Protein AF-A0AAN4Z2U2-F1 (afdb_monomer)

Solvent-accessible surface area (backbone atoms only — not comparable to full-atom values): 8792 Å² total; per-residue (Å²): 136,78,53,76,48,77,37,79,93,75,32,36,27,40,40,48,72,74,83,86,78,72,82,74,60,98,81,40,54,78,42,69,67,68,44,67,74,60,75,91,70,74,44,55,83,75,58,75,84,57,77,92,46,70,78,40,48,77,40,56,92,52,53,42,60,66,78,43,65,31,29,30,67,82,64,59,61,98,83,58,96,60,71,61,56,43,32,35,38,35,30,32,72,89,72,48,76,47,81,42,79,43,41,59,39,20,33,37,36,82,38,58,63,61,43,37,27,46,38,54,52,69,96,61,99,48,82,58,83,48,41,46,61,18,43,36,18,33,30,27,90,84,55,69,88,129

Sequence (146 aa):
CESVFYSEITRKCFIFGAVNAAKCGGNFTRLVKSNSRCSQYDLTTTYEPDPCLASAKMIPDSLTLNGASSICPNAPAFRDSVARLYVVSVIFTNGSHGILDNNRAAQIIWDESLGYVYLRQKDLDVYIKESIYAANCVYYPDGGNF

Organism: NCBI:txid1317129

Mean predicted aligned error: 13.01 Å

Structure (mmCIF, N/CA/C/O backbone):
data_AF-A0AAN4Z2U2-F1
#
_entry.id   AF-A0AAN4Z2U2-F1
#
loop_
_atom_site.group_PDB
_atom_site.id
_atom_site.type_symbol
_atom_site.label_atom_id
_atom_site.label_alt_id
_atom_site.label_comp_id
_atom_site.label_asym_id
_atom_site.label_entity_id
_atom_site.label_seq_id
_atom_site.pdbx_PDB_ins_code
_atom_site.Cartn_x
_atom_site.Cartn_y
_atom_site.Cartn_z
_atom_site.occupancy
_atom_site.B_iso_or_equiv
_atom_site.auth_seq_id
_atom_site.auth_comp_id
_atom_site.auth_asym_id
_atom_site.auth_atom_id
_atom_site.pdbx_PDB_model_num
ATOM 1 N N . CYS A 1 1 ? -19.561 10.137 5.403 1.00 37.94 1 CYS A N 1
ATOM 2 C CA . CYS A 1 1 ? -20.221 8.822 5.501 1.00 37.94 1 CYS A CA 1
ATOM 3 C C . CYS A 1 1 ? -19.731 8.147 6.768 1.00 37.94 1 CYS A C 1
ATOM 5 O O . CYS A 1 1 ? -18.532 7.940 6.891 1.00 37.94 1 CYS A O 1
ATOM 7 N N . GLU A 1 2 ? -20.615 7.895 7.728 1.00 44.72 2 GLU A N 1
ATOM 8 C CA . GLU A 1 2 ? -20.279 7.169 8.957 1.00 44.72 2 GLU A CA 1
ATOM 9 C C . GLU A 1 2 ? -20.680 5.709 8.757 1.00 44.72 2 GLU A C 1
ATOM 11 O O . GLU A 1 2 ? -21.796 5.439 8.316 1.00 44.72 2 GLU A O 1
ATOM 16 N N . SER A 1 3 ? -19.775 4.773 9.041 1.00 53.78 3 SER A N 1
ATOM 17 C CA . SER A 1 3 ? -20.102 3.347 9.019 1.00 53.78 3 SER A CA 1
ATOM 18 C C . SER A 1 3 ? -20.251 2.878 10.461 1.00 53.78 3 SER A C 1
ATOM 20 O O . SER A 1 3 ? -19.328 3.029 11.266 1.00 53.78 3 SER A O 1
ATOM 22 N N . VAL A 1 4 ? -21.434 2.370 10.808 1.00 60.78 4 VAL A N 1
ATOM 23 C CA . VAL A 1 4 ? -21.722 1.805 12.130 1.00 60.78 4 VAL A CA 1
ATOM 24 C C . VAL A 1 4 ? -22.038 0.329 11.953 1.00 60.78 4 VAL A C 1
ATOM 26 O O . VAL A 1 4 ? -22.926 -0.031 11.186 1.00 60.78 4 VAL A O 1
ATOM 29 N N . PHE A 1 5 ? -21.306 -0.525 12.664 1.00 69.81 5 PHE A N 1
ATOM 30 C CA . PHE A 1 5 ? -21.518 -1.970 12.660 1.00 69.81 5 PHE A CA 1
ATOM 31 C C . PHE A 1 5 ? -21.972 -2.447 14.043 1.00 69.81 5 PHE A C 1
ATOM 33 O O . PHE A 1 5 ? -21.373 -2.079 15.057 1.00 69.81 5 PHE A O 1
ATOM 40 N N . TYR A 1 6 ? -23.006 -3.290 14.088 1.00 66.56 6 TYR A N 1
ATOM 41 C CA . TYR A 1 6 ? -23.575 -3.837 15.322 1.00 66.56 6 TYR A CA 1
ATOM 42 C C . TYR A 1 6 ? -23.368 -5.352 15.380 1.00 66.56 6 TYR A C 1
ATOM 44 O O . TYR A 1 6 ? -23.680 -6.070 14.434 1.00 66.56 6 TYR A O 1
ATOM 52 N N . SER A 1 7 ? -22.868 -5.845 16.513 1.00 66.88 7 SER A N 1
ATOM 53 C CA . SER A 1 7 ? -22.776 -7.273 16.812 1.00 66.88 7 SER A CA 1
ATOM 54 C C . SER A 1 7 ? -23.704 -7.608 17.975 1.00 66.88 7 SER A C 1
ATOM 56 O O . SER A 1 7 ? -23.390 -7.311 19.128 1.00 66.88 7 SER A O 1
ATOM 58 N N . GLU A 1 8 ? -24.826 -8.260 17.669 1.00 72.75 8 GLU A N 1
ATOM 59 C CA . GLU A 1 8 ? -25.804 -8.741 18.659 1.00 72.75 8 GLU A CA 1
ATOM 60 C C . GLU A 1 8 ? -25.192 -9.772 19.616 1.00 72.75 8 GLU A C 1
ATOM 62 O O . GLU A 1 8 ? -25.372 -9.694 20.829 1.00 72.75 8 GLU A O 1
ATOM 67 N N . ILE A 1 9 ? -24.380 -10.688 19.079 1.00 72.00 9 ILE A N 1
ATOM 68 C CA . ILE A 1 9 ? -23.740 -11.784 19.828 1.00 72.00 9 ILE A CA 1
ATOM 69 C C . ILE A 1 9 ? -22.852 -11.248 20.954 1.00 72.00 9 ILE A C 1
ATOM 71 O O . ILE A 1 9 ? -22.832 -11.787 22.056 1.00 72.00 9 ILE A O 1
ATOM 75 N N . THR A 1 10 ? -22.104 -10.179 20.678 1.00 72.25 10 THR A N 1
ATOM 76 C CA . THR A 1 10 ? -21.146 -9.607 21.635 1.00 72.25 10 THR A CA 1
ATOM 77 C C . THR A 1 10 ? -21.657 -8.345 22.320 1.00 72.25 10 THR A C 1
ATOM 79 O O . THR A 1 10 ? -20.939 -7.779 23.143 1.00 72.25 10 THR A O 1
ATOM 82 N N . ARG A 1 11 ? -22.869 -7.886 21.977 1.00 77.81 11 ARG A N 1
ATOM 83 C CA . ARG A 1 11 ? -23.420 -6.580 22.368 1.00 77.81 11 ARG A CA 1
ATOM 84 C C . ARG A 1 11 ? -22.440 -5.424 22.134 1.00 77.81 11 ARG A C 1
ATOM 86 O O . ARG A 1 11 ? -22.336 -4.516 22.955 1.00 77.81 11 ARG A O 1
ATOM 93 N N . LYS A 1 12 ? -21.718 -5.429 21.007 1.00 75.19 12 LYS A N 1
ATOM 94 C CA . LYS A 1 12 ? -20.754 -4.372 20.637 1.00 75.19 12 LYS A CA 1
ATOM 95 C C . LYS A 1 12 ? -21.246 -3.542 19.456 1.00 75.19 12 LYS A C 1
ATOM 97 O O . LYS A 1 12 ? -21.794 -4.082 18.499 1.00 75.19 12 LYS A O 1
ATOM 102 N N . CYS A 1 13 ? -21.002 -2.237 19.519 1.00 73.25 13 CYS A N 1
ATOM 103 C CA . CYS A 1 13 ? -21.256 -1.284 18.441 1.00 73.25 13 CYS A CA 1
ATOM 104 C C . CYS A 1 13 ? -19.935 -0.625 18.034 1.00 73.25 13 CYS A C 1
ATOM 106 O O . CYS A 1 13 ? -19.262 -0.022 18.872 1.00 73.25 13 CYS A O 1
ATOM 108 N N . PHE A 1 14 ? -19.564 -0.758 16.763 1.00 73.31 14 PHE A N 1
ATOM 109 C CA . PHE A 1 14 ? -18.319 -0.248 16.200 1.00 73.31 14 PHE A CA 1
ATOM 110 C C . PHE A 1 14 ? -18.612 0.992 15.369 1.00 73.31 14 PHE A C 1
ATOM 112 O O . PHE A 1 14 ? -19.349 0.920 14.387 1.00 73.31 14 PHE A O 1
ATOM 119 N N . ILE A 1 15 ? -18.027 2.120 15.767 1.00 70.12 15 ILE A N 1
ATOM 120 C CA . ILE A 1 15 ? -18.151 3.385 15.042 1.00 70.12 15 ILE A CA 1
ATOM 121 C C . ILE A 1 15 ? -16.851 3.635 14.284 1.00 70.12 15 ILE A C 1
ATOM 123 O O . ILE A 1 15 ? -15.782 3.703 14.897 1.00 70.12 15 ILE A O 1
ATOM 127 N N . PHE A 1 16 ? -16.960 3.793 12.966 1.00 60.28 16 PHE A N 1
ATOM 128 C CA . PHE A 1 16 ? -15.871 4.225 12.098 1.00 60.28 16 PHE A CA 1
ATOM 129 C C . PHE A 1 16 ? -16.060 5.709 11.757 1.00 60.28 16 PHE A C 1
ATOM 131 O O . PHE A 1 16 ? -16.986 6.062 11.025 1.00 60.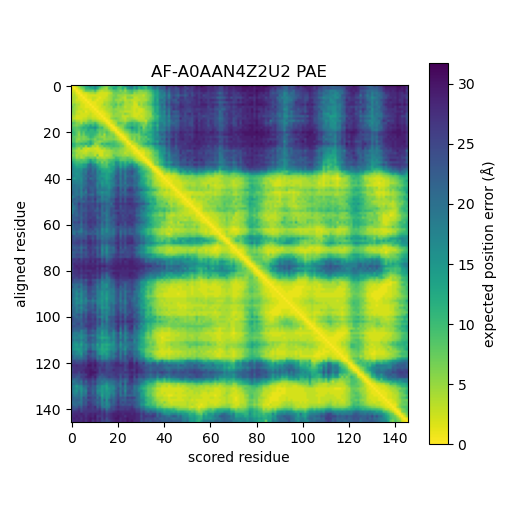28 16 PHE A O 1
ATOM 138 N N . GLY A 1 17 ? -15.195 6.575 12.297 1.00 55.09 17 GLY A N 1
ATOM 139 C CA . GLY A 1 17 ? -15.238 8.025 12.074 1.00 55.09 17 GLY A CA 1
ATOM 140 C C . GLY A 1 17 ? -15.369 8.851 13.358 1.00 55.09 17 GLY A C 1
ATOM 141 O O . GLY A 1 17 ? -15.122 8.364 14.462 1.00 55.09 17 GLY A O 1
ATOM 142 N N . ALA A 1 18 ? -15.724 10.130 13.207 1.00 54.31 18 ALA A N 1
ATOM 143 C CA . ALA A 1 18 ? -15.826 11.064 14.323 1.00 54.31 18 ALA A CA 1
ATOM 144 C C . ALA A 1 18 ? -16.949 10.667 15.298 1.00 54.31 18 ALA A C 1
ATOM 146 O O . ALA A 1 18 ? -18.061 10.320 14.918 1.00 54.31 18 ALA A O 1
ATOM 147 N N . VAL A 1 19 ? -16.656 10.777 16.592 1.00 54.5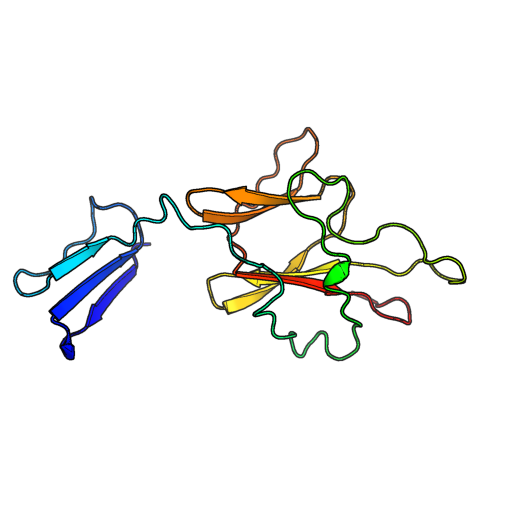6 19 VAL A N 1
ATOM 148 C CA . VAL A 1 19 ? -17.495 10.341 17.725 1.00 54.56 19 VAL A CA 1
ATOM 149 C C . VAL A 1 19 ? -18.843 11.081 17.808 1.00 54.56 19 VAL A C 1
ATOM 151 O O . VAL A 1 19 ? -19.733 10.635 18.534 1.00 54.56 19 VAL A O 1
ATOM 154 N N . ASN A 1 20 ? -19.000 12.192 17.086 1.00 56.97 20 ASN A N 1
ATOM 155 C CA . ASN A 1 20 ? -19.958 13.242 17.423 1.00 56.97 20 ASN A CA 1
ATOM 156 C C . ASN A 1 20 ? -21.319 13.127 16.708 1.00 56.97 20 ASN A C 1
ATOM 158 O O . ASN A 1 20 ? -22.259 13.779 17.156 1.00 56.97 20 ASN A O 1
ATOM 162 N N . ALA A 1 21 ? -21.458 12.319 15.648 1.00 54.69 21 ALA A N 1
ATOM 163 C CA . ALA A 1 21 ? -22.723 12.178 14.906 1.00 54.69 21 ALA A CA 1
ATOM 164 C C . ALA A 1 21 ? -23.303 10.744 14.899 1.00 54.69 21 ALA A C 1
ATOM 166 O O . ALA A 1 21 ? -24.526 10.589 14.961 1.00 54.69 21 ALA A O 1
ATOM 167 N N . ALA A 1 22 ? -22.471 9.702 14.977 1.00 55.09 22 ALA A N 1
ATOM 168 C CA . ALA A 1 22 ? -22.940 8.318 15.073 1.00 55.09 22 ALA A CA 1
ATOM 169 C C . ALA A 1 22 ? -23.484 7.947 16.472 1.00 55.09 22 ALA A C 1
ATOM 171 O O . ALA A 1 22 ? -22.810 8.114 17.495 1.00 55.09 22 ALA A O 1
ATOM 172 N N . LYS A 1 23 ? -24.692 7.365 16.525 1.00 60.56 23 LYS A N 1
ATOM 173 C CA . LYS A 1 23 ? -25.342 6.896 17.764 1.00 60.56 23 LYS A CA 1
ATOM 174 C C . LYS A 1 23 ? -25.335 5.364 17.862 1.00 60.56 23 LYS A C 1
ATOM 176 O O . LYS A 1 23 ? -25.818 4.670 16.972 1.00 60.56 23 LYS A O 1
ATOM 181 N N . CYS A 1 24 ? -24.851 4.835 18.986 1.00 66.62 24 CYS A N 1
ATOM 182 C CA . CYS A 1 24 ? -25.099 3.450 19.402 1.00 66.62 24 CYS A CA 1
ATOM 183 C C . CYS A 1 24 ? -26.285 3.439 20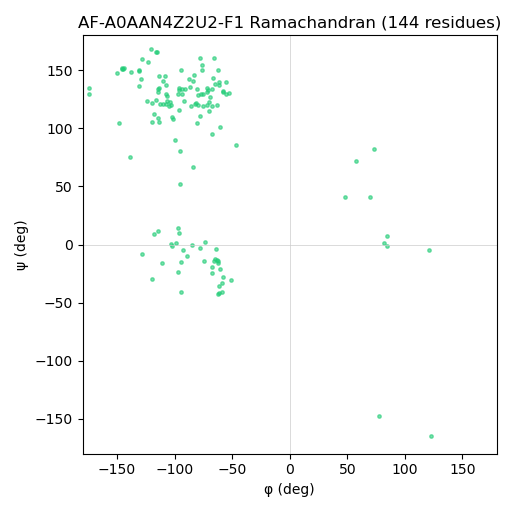.382 1.00 66.62 24 CYS A C 1
ATOM 185 O O . CYS A 1 24 ? -26.322 4.260 21.297 1.00 66.62 24 CYS A O 1
ATOM 187 N N . GLY A 1 25 ? -27.257 2.541 20.192 1.00 66.44 25 GLY A N 1
ATOM 188 C CA . GLY A 1 25 ? -28.384 2.378 21.120 1.00 66.44 25 GLY A CA 1
ATOM 189 C C . GLY A 1 25 ? -27.952 1.852 22.499 1.00 66.44 25 GLY A C 1
ATOM 190 O O . GLY A 1 25 ? -26.886 1.253 22.632 1.00 66.44 25 GLY A O 1
ATOM 191 N N . GLY A 1 26 ? -28.795 2.044 23.520 1.00 67.94 26 GLY A N 1
ATOM 192 C CA . GLY A 1 26 ? -28.462 1.845 24.944 1.00 67.94 26 GLY A CA 1
ATOM 193 C C . GLY A 1 26 ? -28.102 0.423 25.408 1.00 67.94 26 GLY A C 1
ATOM 194 O O . GLY A 1 26 ? -27.707 0.261 26.557 1.00 67.94 26 GLY A O 1
ATOM 195 N N . ASN A 1 27 ? -28.183 -0.592 24.542 1.00 76.75 27 ASN A N 1
ATOM 196 C CA . ASN A 1 27 ? -27.873 -1.987 24.889 1.00 76.75 27 ASN A CA 1
ATOM 197 C C . ASN A 1 27 ? -26.506 -2.473 24.376 1.00 76.75 27 ASN A C 1
ATOM 199 O O . ASN A 1 27 ? -26.156 -3.632 24.600 1.00 76.75 27 ASN A O 1
ATOM 203 N N . PHE A 1 28 ? -25.740 -1.616 23.692 1.00 72.38 28 PHE A N 1
ATOM 204 C CA . PHE A 1 28 ? -24.451 -1.978 23.103 1.00 72.38 28 PHE A CA 1
ATOM 205 C C . PHE A 1 28 ? -23.292 -1.242 23.772 1.00 72.38 28 PHE A C 1
ATOM 207 O O . PHE A 1 28 ? -23.319 -0.023 23.942 1.00 72.38 28 PHE A O 1
ATOM 214 N N . THR A 1 29 ? -22.218 -1.970 24.075 1.00 74.12 29 THR A N 1
ATOM 215 C CA . THR A 1 29 ? -20.930 -1.377 24.427 1.00 74.12 29 THR A CA 1
ATOM 216 C C . THR A 1 29 ? -20.351 -0.682 23.201 1.00 74.12 29 THR A C 1
ATOM 218 O O . THR A 1 29 ? -20.094 -1.305 22.165 1.00 74.12 29 THR A O 1
ATOM 221 N N . ARG A 1 30 ? -20.145 0.630 23.322 1.00 68.62 30 ARG A N 1
ATOM 222 C CA . ARG A 1 30 ? -19.557 1.461 22.275 1.00 68.62 30 ARG A CA 1
ATOM 223 C C . ARG A 1 30 ? -18.053 1.222 22.199 1.00 68.62 30 ARG A C 1
ATOM 225 O O . ARG A 1 30 ? -17.333 1.523 23.146 1.00 68.62 30 ARG A O 1
ATOM 232 N N . LEU A 1 31 ? -17.585 0.761 21.046 1.00 59.56 31 LEU A N 1
ATOM 233 C CA . LEU A 1 31 ? -16.171 0.688 20.712 1.00 59.56 31 LEU A CA 1
ATOM 234 C C . LEU A 1 31 ? -15.899 1.653 19.564 1.00 59.56 31 LEU A C 1
ATOM 236 O O . LEU A 1 31 ? -16.326 1.455 18.426 1.00 59.56 31 LEU A O 1
ATOM 240 N N . VAL A 1 32 ? -15.197 2.734 19.883 1.00 60.09 32 VAL A N 1
ATOM 241 C CA . VAL A 1 32 ? -14.642 3.621 18.866 1.00 60.09 32 VAL A CA 1
ATOM 242 C C . VAL A 1 32 ? -13.372 2.947 18.377 1.00 60.09 32 VAL A C 1
ATOM 244 O O . VAL A 1 32 ? -12.470 2.696 19.180 1.00 60.09 32 VAL A O 1
ATOM 247 N N . LYS A 1 33 ? -13.292 2.631 17.080 1.00 53.28 33 LYS A N 1
ATOM 248 C CA . LYS A 1 33 ? -11.994 2.304 16.489 1.00 53.28 33 LYS A CA 1
ATOM 249 C C . LYS A 1 33 ? -11.179 3.590 16.501 1.00 53.28 33 LYS A C 1
ATOM 251 O O . LYS A 1 33 ? -11.339 4.459 15.651 1.00 53.28 33 LYS A O 1
ATOM 256 N N . SER A 1 34 ? -10.379 3.739 17.549 1.00 51.59 34 SER A N 1
ATOM 257 C CA . SER A 1 34 ? -9.327 4.732 17.576 1.00 51.59 34 SER A CA 1
ATOM 258 C C . SER A 1 34 ? -8.265 4.260 16.602 1.00 51.59 34 SER A C 1
ATOM 260 O O . SER A 1 34 ? -7.652 3.221 16.831 1.00 51.59 34 SER A O 1
ATOM 262 N N . ASN A 1 35 ? -8.052 5.006 15.525 1.00 54.59 35 ASN A N 1
ATOM 263 C CA . ASN A 1 35 ? -6.896 4.755 14.678 1.00 54.59 35 ASN A CA 1
ATOM 264 C C . ASN A 1 35 ? -5.610 5.324 15.298 1.00 54.59 35 ASN A C 1
ATOM 266 O O . ASN A 1 35 ? -4.549 5.143 14.719 1.00 54.59 35 ASN A O 1
ATOM 270 N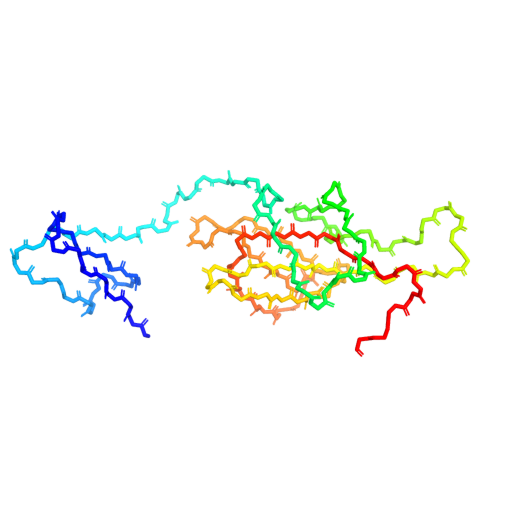 N . SER A 1 36 ? -5.679 6.008 16.451 1.00 51.25 36 SER A N 1
ATOM 271 C CA . SER A 1 36 ? -4.480 6.508 17.121 1.00 51.25 36 SER A CA 1
ATOM 272 C C . SER A 1 36 ? -3.695 5.354 17.745 1.00 51.25 36 SER A C 1
ATOM 274 O O . SER A 1 36 ? -4.254 4.530 18.472 1.00 51.25 36 SER A O 1
ATOM 276 N N . ARG A 1 37 ? -2.383 5.335 17.474 1.00 57.41 37 ARG A N 1
ATOM 277 C CA . ARG A 1 37 ? -1.419 4.320 17.938 1.00 57.41 37 ARG A CA 1
ATOM 278 C C . ARG A 1 37 ? -1.598 2.943 17.302 1.00 57.41 37 ARG A C 1
ATOM 280 O O . ARG A 1 37 ? -1.439 1.924 17.975 1.00 57.41 37 ARG A O 1
ATOM 287 N N . CYS A 1 38 ? -1.882 2.898 16.003 1.00 61.50 38 CYS A N 1
ATOM 288 C CA . CYS A 1 38 ? -1.618 1.668 15.264 1.00 61.50 38 CYS A CA 1
ATOM 289 C C . CYS A 1 38 ? -0.120 1.338 15.407 1.00 61.50 38 CYS A C 1
ATOM 291 O O . CYS A 1 38 ? 0.731 2.214 15.247 1.00 61.50 38 CYS A O 1
ATOM 293 N N . SER A 1 39 ? 0.213 0.096 15.757 1.00 72.38 39 SER A N 1
ATOM 294 C CA . SER A 1 39 ? 1.592 -0.373 15.649 1.00 72.38 39 SER A CA 1
ATOM 295 C C . SER A 1 39 ? 1.922 -0.523 14.172 1.00 72.38 39 SER A C 1
ATOM 297 O O . SER A 1 39 ? 1.135 -1.119 13.431 1.00 72.38 39 SER A O 1
ATOM 299 N N . GLN A 1 40 ? 3.076 -0.006 13.760 1.00 81.25 40 GLN A N 1
ATOM 300 C CA . GLN A 1 40 ? 3.590 -0.253 12.421 1.00 81.25 40 GLN A CA 1
ATOM 301 C C . GLN A 1 40 ? 3.686 -1.767 12.192 1.00 81.25 40 GLN A C 1
ATOM 303 O O . GLN A 1 40 ? 4.194 -2.496 13.046 1.00 81.25 40 GLN A O 1
ATOM 308 N N . TYR A 1 41 ? 3.135 -2.236 11.076 1.00 79.19 41 TYR A N 1
ATOM 309 C CA . TYR A 1 41 ? 3.085 -3.651 10.707 1.00 79.19 41 TYR A CA 1
ATOM 310 C C . TYR A 1 41 ? 3.913 -3.904 9.445 1.00 79.19 41 TYR A C 1
ATOM 312 O O . TYR A 1 41 ? 4.291 -2.966 8.749 1.00 79.19 41 TYR A O 1
ATOM 320 N N . ASP A 1 42 ? 4.211 -5.166 9.144 1.00 84.38 42 ASP A N 1
ATOM 321 C CA . ASP A 1 42 ? 4.918 -5.506 7.910 1.00 84.38 42 ASP A CA 1
ATOM 322 C C . ASP A 1 42 ? 3.953 -5.477 6.718 1.00 84.38 42 ASP A C 1
ATOM 324 O O . ASP A 1 42 ? 3.071 -6.332 6.589 1.00 84.38 42 ASP A O 1
ATOM 328 N N . LEU A 1 43 ? 4.143 -4.486 5.846 1.00 85.31 43 LEU A N 1
ATOM 329 C CA . LEU A 1 43 ? 3.296 -4.201 4.689 1.00 85.31 43 LEU A CA 1
ATOM 330 C C . LEU A 1 43 ? 3.326 -5.299 3.609 1.00 85.31 43 LEU A C 1
ATOM 332 O O . LEU A 1 43 ? 2.470 -5.310 2.725 1.00 85.31 43 LEU A O 1
ATOM 336 N N . THR A 1 44 ? 4.295 -6.217 3.664 1.00 85.88 44 THR A N 1
ATOM 337 C CA . THR A 1 44 ? 4.493 -7.255 2.640 1.00 85.88 44 THR A CA 1
ATOM 338 C C . THR A 1 44 ? 3.869 -8.604 3.011 1.00 85.88 44 THR A C 1
ATOM 340 O O . THR A 1 44 ? 3.524 -9.390 2.131 1.00 85.88 44 THR A O 1
ATOM 343 N N . THR A 1 45 ? 3.664 -8.869 4.306 1.00 79.69 45 THR A N 1
ATOM 344 C CA . THR A 1 45 ? 3.308 -10.207 4.828 1.00 79.69 45 THR A CA 1
ATOM 345 C C . THR A 1 45 ? 1.931 -10.734 4.428 1.00 79.69 45 THR A C 1
ATOM 347 O O . THR A 1 45 ? 1.718 -11.944 4.436 1.00 79.69 45 THR A O 1
ATOM 350 N N . THR A 1 46 ? 0.987 -9.854 4.101 1.00 75.88 46 THR A N 1
ATOM 351 C CA . THR A 1 46 ? -0.420 -10.208 3.825 1.00 75.88 46 THR A CA 1
ATOM 352 C C . THR A 1 46 ? -0.826 -9.947 2.378 1.00 75.88 46 THR A C 1
ATOM 354 O O . THR A 1 46 ? -2.009 -9.969 2.048 1.00 75.88 46 THR A O 1
ATOM 357 N N . TYR A 1 47 ? 0.147 -9.680 1.506 1.00 79.62 47 TYR A N 1
ATOM 358 C CA . TYR A 1 47 ? -0.132 -9.327 0.126 1.00 79.62 47 TYR A CA 1
ATOM 359 C C . TYR A 1 47 ? -0.672 -10.526 -0.668 1.00 79.62 47 TYR A C 1
ATOM 361 O O . TYR A 1 47 ? 0.000 -11.547 -0.814 1.00 79.62 47 TYR A O 1
ATOM 369 N N . GLU A 1 48 ? -1.862 -10.357 -1.240 1.00 81.25 48 GLU A N 1
ATOM 370 C CA . GLU A 1 48 ? -2.462 -11.258 -2.222 1.00 81.25 48 GLU A CA 1
ATOM 371 C C . GLU A 1 48 ? -2.439 -10.596 -3.613 1.00 81.25 48 GLU A C 1
ATOM 373 O O . GLU A 1 48 ? -2.833 -9.435 -3.754 1.00 81.25 48 GLU A O 1
ATOM 378 N N . PRO A 1 49 ? -1.950 -11.279 -4.659 1.00 75.94 49 PRO A N 1
ATOM 379 C CA . PRO A 1 49 ? -1.872 -10.682 -5.983 1.00 75.94 49 PRO A CA 1
ATOM 380 C C . PRO A 1 49 ? -3.237 -10.521 -6.648 1.00 75.94 49 PRO A C 1
ATOM 382 O O . PRO A 1 49 ? -4.027 -11.459 -6.705 1.00 75.94 49 PRO A O 1
ATOM 385 N N . ASP A 1 50 ? -3.460 -9.343 -7.237 1.00 77.62 50 ASP A N 1
ATOM 386 C CA . ASP A 1 50 ? -4.580 -9.112 -8.151 1.00 77.62 50 ASP A CA 1
ATOM 387 C C . ASP A 1 50 ? -4.487 -10.103 -9.331 1.00 77.62 50 ASP A C 1
ATOM 389 O O . ASP A 1 50 ? -3.413 -10.216 -9.938 1.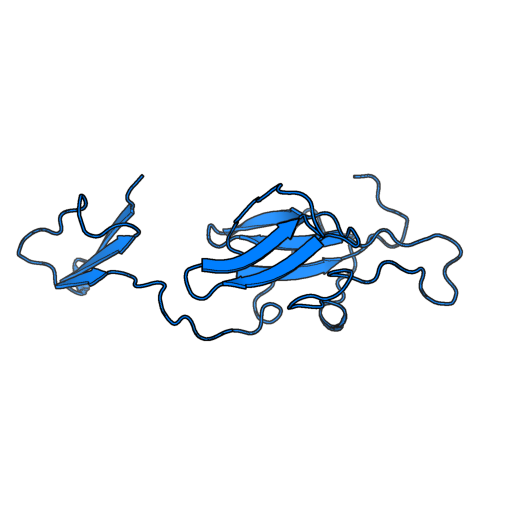00 77.62 50 ASP A O 1
ATOM 393 N N . PRO A 1 51 ? -5.575 -10.802 -9.705 1.00 77.50 51 PRO A N 1
ATOM 394 C CA . PRO A 1 51 ? -5.611 -11.640 -10.902 1.00 77.50 51 PRO A CA 1
ATOM 395 C C . PRO A 1 51 ? -5.138 -10.933 -12.183 1.00 77.50 51 PRO A C 1
ATOM 397 O O . PRO A 1 51 ? -4.555 -11.572 -13.059 1.00 77.50 51 PRO A O 1
ATOM 400 N N . CYS A 1 52 ? -5.329 -9.615 -12.294 1.00 73.75 52 CYS A N 1
ATOM 401 C CA . CYS A 1 52 ? -4.853 -8.805 -13.419 1.00 73.75 52 CYS A CA 1
ATOM 402 C C . CYS A 1 52 ? -3.321 -8.703 -13.477 1.00 73.75 52 CYS A C 1
ATOM 404 O O . CYS A 1 52 ? -2.762 -8.401 -14.528 1.00 73.75 52 CYS A O 1
ATOM 406 N N . LEU A 1 53 ? -2.634 -8.987 -12.369 1.00 73.69 53 LEU A N 1
ATOM 407 C CA . LEU A 1 53 ? -1.177 -9.012 -12.256 1.00 73.69 53 LEU A CA 1
ATOM 408 C C . LEU A 1 53 ? -0.602 -10.430 -12.384 1.00 73.69 53 LEU A C 1
ATOM 410 O O . LEU A 1 53 ? 0.564 -10.642 -12.060 1.00 73.69 53 LEU A O 1
ATOM 414 N N . ALA A 1 54 ? -1.376 -11.411 -12.862 1.00 73.56 54 ALA A N 1
ATOM 415 C CA . ALA A 1 54 ? -0.936 -12.808 -12.944 1.00 73.56 54 ALA A CA 1
ATOM 416 C C . ALA A 1 54 ? 0.345 -13.020 -13.779 1.00 73.56 54 ALA A C 1
ATOM 418 O O . ALA A 1 54 ? 1.096 -13.960 -13.525 1.00 73.56 54 ALA A O 1
ATOM 419 N N . SER A 1 55 ? 0.614 -12.154 -14.761 1.00 77.00 55 SER A N 1
ATOM 420 C CA . SER A 1 55 ? 1.838 -12.182 -15.578 1.00 77.00 55 SER A CA 1
ATOM 421 C C . SER A 1 55 ? 2.970 -11.294 -15.038 1.00 77.00 55 SER A C 1
ATOM 423 O O . SER A 1 55 ? 4.077 -11.305 -15.584 1.00 77.00 55 SER A O 1
ATOM 425 N N . ALA A 1 56 ? 2.722 -10.532 -13.970 1.00 78.44 56 ALA A N 1
ATOM 426 C CA . ALA A 1 56 ? 3.721 -9.690 -13.331 1.00 78.44 56 ALA A CA 1
ATOM 427 C C . ALA A 1 56 ? 4.573 -10.498 -12.341 1.00 78.44 56 ALA A C 1
ATOM 429 O O . ALA A 1 56 ? 4.106 -11.408 -11.656 1.00 78.44 56 ALA A O 1
ATOM 430 N N . LYS A 1 57 ? 5.851 -10.137 -12.226 1.00 82.94 57 LYS A N 1
ATOM 431 C CA . LYS A 1 57 ? 6.763 -10.683 -11.219 1.00 82.94 57 LYS A CA 1
ATOM 432 C C . LYS A 1 57 ? 6.779 -9.783 -9.991 1.00 82.94 57 LYS A C 1
ATOM 434 O O . LYS A 1 57 ? 7.001 -8.583 -10.117 1.00 82.94 57 LYS A O 1
ATOM 439 N N . MET A 1 58 ? 6.594 -10.383 -8.819 1.00 82.06 58 MET A N 1
ATOM 440 C CA . MET A 1 58 ? 6.653 -9.714 -7.516 1.00 82.06 58 MET A CA 1
ATOM 441 C C . MET A 1 58 ? 8.079 -9.688 -6.959 1.00 82.06 58 MET A C 1
ATOM 443 O O . MET A 1 58 ? 8.814 -10.666 -7.098 1.00 82.06 58 MET A O 1
ATOM 447 N N . ILE A 1 59 ? 8.457 -8.584 -6.311 1.00 82.62 59 ILE A N 1
ATOM 448 C CA . ILE A 1 59 ? 9.733 -8.423 -5.601 1.00 82.62 59 ILE A CA 1
ATOM 449 C C . ILE A 1 59 ? 9.495 -7.686 -4.267 1.00 82.62 59 ILE A C 1
ATOM 451 O O . ILE A 1 59 ? 9.814 -6.499 -4.152 1.00 82.62 59 ILE A O 1
ATOM 455 N N . PRO A 1 60 ? 8.943 -8.365 -3.247 1.00 74.50 60 PRO A N 1
ATOM 456 C CA . PRO A 1 60 ? 8.604 -7.722 -1.974 1.00 74.50 60 PRO A CA 1
ATOM 457 C C . PRO A 1 60 ? 9.833 -7.132 -1.270 1.00 74.50 60 PRO A C 1
ATOM 459 O O . PRO A 1 60 ? 9.758 -6.027 -0.742 1.00 74.50 60 PRO A O 1
ATOM 462 N N . ASP A 1 61 ? 10.990 -7.792 -1.375 1.00 79.56 61 ASP A N 1
ATOM 463 C CA . ASP A 1 61 ? 12.251 -7.360 -0.748 1.00 79.56 61 ASP A CA 1
ATOM 464 C C . ASP A 1 61 ? 12.802 -6.035 -1.298 1.00 79.56 61 ASP A C 1
ATOM 466 O O . ASP A 1 61 ? 13.740 -5.463 -0.747 1.00 79.56 61 ASP A O 1
ATOM 470 N N . SER A 1 62 ? 12.263 -5.554 -2.420 1.00 83.62 62 SER A N 1
ATOM 471 C CA . SER A 1 62 ? 12.667 -4.286 -3.033 1.00 83.62 62 SER A CA 1
ATOM 472 C C . SER A 1 62 ? 11.730 -3.124 -2.706 1.00 83.62 62 SER A C 1
ATOM 474 O O . SER A 1 62 ? 11.960 -2.017 -3.195 1.00 83.62 62 SER A O 1
ATOM 476 N N . LEU A 1 63 ? 10.688 -3.361 -1.901 1.00 86.81 63 LEU A N 1
ATOM 477 C CA . LEU A 1 63 ? 9.812 -2.309 -1.405 1.00 86.81 63 LEU A CA 1
ATOM 478 C C . LEU A 1 63 ? 10.561 -1.475 -0.362 1.00 86.81 63 LEU A C 1
ATOM 480 O O . LEU A 1 63 ? 10.979 -1.974 0.682 1.00 86.81 63 LEU A O 1
ATOM 484 N N . THR A 1 64 ? 10.705 -0.183 -0.627 1.00 87.56 64 THR A N 1
ATOM 485 C CA . THR A 1 64 ? 11.296 0.767 0.313 1.00 87.56 64 THR A CA 1
ATOM 486 C C . THR A 1 64 ? 10.218 1.670 0.903 1.00 87.56 64 THR A C 1
ATOM 488 O O . THR A 1 64 ? 9.306 2.138 0.218 1.00 87.56 64 THR A O 1
ATOM 491 N N . LEU A 1 65 ? 10.316 1.896 2.210 1.00 84.69 65 LEU A N 1
ATOM 492 C CA . LEU A 1 65 ? 9.367 2.681 2.996 1.00 84.69 65 LEU A CA 1
ATOM 493 C C . LEU A 1 65 ? 10.066 3.919 3.567 1.00 84.69 65 LEU A C 1
ATOM 495 O O . LEU A 1 65 ? 11.293 3.973 3.624 1.00 84.69 65 LEU A O 1
ATOM 499 N N . ASN A 1 66 ? 9.281 4.881 4.056 1.00 74.81 66 ASN A N 1
ATOM 500 C CA . ASN A 1 66 ? 9.741 5.989 4.900 1.00 74.81 66 ASN A CA 1
ATOM 501 C C . ASN A 1 66 ? 10.841 6.865 4.269 1.00 74.81 66 ASN A C 1
ATOM 503 O O . ASN A 1 66 ? 11.988 6.871 4.710 1.00 74.81 66 ASN A O 1
ATOM 507 N N . GLY A 1 67 ? 10.478 7.671 3.267 1.00 64.06 67 GLY A N 1
ATOM 508 C CA . GLY A 1 67 ? 11.352 8.744 2.774 1.00 64.06 67 GLY A CA 1
ATOM 509 C C . GLY A 1 67 ? 12.406 8.324 1.744 1.00 64.06 67 GLY A C 1
ATOM 510 O O . GLY A 1 67 ? 13.249 9.139 1.367 1.00 64.06 67 GLY A O 1
ATOM 511 N N . ALA A 1 68 ? 12.367 7.078 1.266 1.00 67.94 68 ALA A N 1
ATOM 512 C CA . ALA A 1 68 ? 13.207 6.633 0.160 1.00 67.94 68 ALA A CA 1
ATOM 513 C C . ALA A 1 68 ? 12.911 7.414 -1.134 1.00 67.94 68 ALA A C 1
ATOM 515 O O . ALA A 1 68 ? 11.792 7.861 -1.382 1.00 67.94 68 ALA A O 1
ATOM 516 N N . SER A 1 69 ? 13.927 7.569 -1.986 1.00 65.44 69 SER A N 1
ATOM 517 C CA . SER A 1 69 ? 13.824 8.294 -3.261 1.00 65.44 69 SER A CA 1
ATOM 518 C C . SER A 1 69 ? 13.059 7.548 -4.359 1.00 65.44 69 SER A C 1
ATOM 520 O O . SER A 1 69 ? 13.045 8.024 -5.487 1.00 65.44 69 SER A O 1
ATOM 522 N N . SER A 1 70 ? 12.525 6.356 -4.091 1.00 75.44 70 SER A N 1
ATOM 523 C CA . SER A 1 70 ? 11.678 5.569 -4.999 1.00 75.44 70 SER A CA 1
ATOM 524 C C . SER A 1 70 ? 11.166 4.338 -4.265 1.00 75.44 70 SER A C 1
ATOM 526 O O . SER A 1 70 ? 11.991 3.610 -3.723 1.00 75.44 70 SER A O 1
ATOM 528 N N . ILE A 1 71 ? 9.857 4.079 -4.291 1.00 86.19 71 ILE A N 1
ATOM 529 C CA . ILE A 1 71 ? 9.224 2.971 -3.553 1.00 86.19 71 ILE A CA 1
ATOM 530 C C . ILE A 1 71 ? 9.752 1.609 -4.022 1.00 86.19 71 ILE A C 1
ATOM 532 O O . ILE A 1 71 ? 10.066 0.758 -3.198 1.00 86.19 71 ILE A O 1
ATOM 536 N N . CYS A 1 72 ? 9.902 1.430 -5.333 1.00 86.75 72 CYS A N 1
ATOM 537 C CA . CYS A 1 72 ? 10.436 0.232 -5.975 1.00 86.75 72 CYS A CA 1
ATOM 538 C C . CYS A 1 72 ? 11.687 0.566 -6.803 1.00 86.75 72 CYS A C 1
ATOM 540 O O . CYS A 1 72 ? 11.953 1.745 -7.076 1.00 86.75 72 CYS A O 1
ATOM 542 N N . PRO A 1 73 ? 12.452 -0.440 -7.272 1.00 83.00 73 PRO A N 1
ATOM 543 C CA . PRO A 1 73 ? 13.601 -0.210 -8.136 1.00 83.00 73 PRO A CA 1
ATOM 544 C C . PRO A 1 73 ? 13.219 0.642 -9.348 1.00 83.00 73 PRO A C 1
ATOM 546 O O . PRO A 1 73 ? 12.232 0.380 -10.025 1.00 83.00 73 PRO A O 1
ATOM 549 N N . ASN A 1 74 ? 13.992 1.688 -9.616 1.00 73.19 74 ASN A N 1
ATOM 550 C CA . ASN A 1 74 ? 13.784 2.594 -10.751 1.00 73.19 74 ASN A CA 1
ATOM 551 C C . ASN A 1 74 ? 14.966 2.573 -11.735 1.00 73.19 74 ASN A C 1
ATOM 5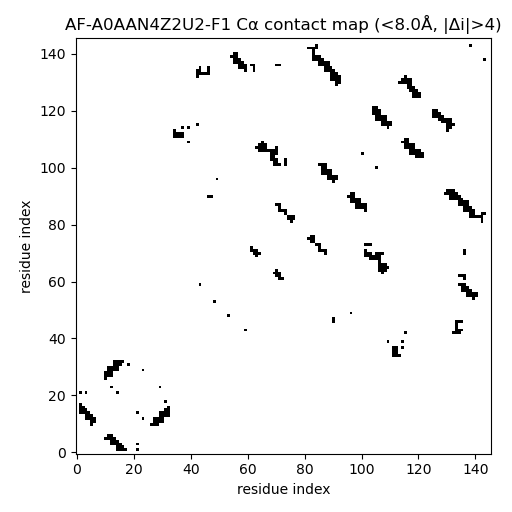53 O O . ASN A 1 74 ? 15.046 3.407 -12.637 1.00 73.19 74 ASN A O 1
ATOM 557 N N . ALA A 1 75 ? 15.893 1.633 -11.539 1.00 66.31 75 ALA A N 1
ATOM 558 C CA . ALA A 1 75 ? 17.042 1.403 -12.394 1.00 66.31 75 ALA A CA 1
ATOM 559 C C . ALA A 1 75 ? 16.905 0.037 -13.090 1.00 66.31 75 ALA A C 1
ATOM 561 O O . ALA A 1 75 ? 16.405 -0.912 -12.476 1.00 66.31 75 ALA A O 1
ATOM 562 N N . PRO A 1 76 ? 17.360 -0.093 -14.349 1.00 60.38 76 PRO A N 1
ATOM 563 C CA . PRO A 1 76 ? 17.471 -1.390 -15.007 1.00 60.38 76 PRO A CA 1
ATOM 564 C C . PRO A 1 76 ? 18.325 -2.339 -14.163 1.00 60.38 76 PRO A C 1
ATOM 566 O O . PRO A 1 76 ? 19.348 -1.921 -13.611 1.00 60.38 76 PRO A O 1
ATOM 569 N N . ALA A 1 77 ? 17.945 -3.617 -14.072 1.00 63.66 77 ALA A N 1
ATOM 570 C CA . ALA A 1 77 ? 18.838 -4.586 -13.456 1.00 63.66 77 ALA A CA 1
ATOM 571 C C . ALA A 1 77 ? 20.077 -4.749 -14.349 1.00 63.66 77 ALA A C 1
ATOM 573 O O . ALA A 1 77 ? 19.993 -4.698 -15.579 1.00 63.66 77 ALA A O 1
ATOM 574 N N . PHE A 1 78 ? 21.243 -4.933 -13.730 1.00 48.91 78 PHE A N 1
ATOM 575 C CA . PHE A 1 78 ? 22.500 -5.140 -14.443 1.00 48.91 78 PHE A CA 1
ATOM 576 C C . PHE A 1 78 ? 22.379 -6.405 -15.309 1.00 48.91 78 PHE A C 1
ATOM 578 O O . PHE A 1 78 ? 22.476 -7.502 -14.760 1.00 48.91 78 PHE A O 1
ATOM 585 N N . ARG A 1 79 ? 22.151 -6.222 -16.626 1.00 54.88 79 ARG A N 1
ATOM 586 C CA . ARG A 1 79 ? 22.018 -7.201 -17.744 1.00 54.88 79 ARG A CA 1
ATOM 587 C C . ARG A 1 79 ? 20.691 -7.164 -18.511 1.00 54.88 79 ARG A C 1
ATOM 589 O O . ARG A 1 79 ? 20.593 -7.862 -19.517 1.00 54.88 79 ARG A O 1
ATOM 596 N N . ASP A 1 80 ? 19.709 -6.361 -18.113 1.00 62.75 80 ASP A N 1
ATOM 597 C CA . ASP A 1 80 ? 18.504 -6.216 -18.935 1.00 62.75 80 ASP A CA 1
ATOM 598 C C . ASP A 1 80 ? 18.774 -5.307 -20.144 1.00 62.75 80 ASP A C 1
ATOM 600 O O . ASP A 1 80 ? 19.287 -4.198 -19.997 1.00 62.75 80 ASP A O 1
ATOM 604 N N . SER A 1 81 ? 18.417 -5.769 -21.347 1.00 58.28 81 SER A N 1
ATOM 605 C CA . SER A 1 81 ? 18.486 -4.974 -22.584 1.00 58.28 81 SER A CA 1
ATOM 606 C C . SER A 1 81 ? 17.371 -3.926 -22.687 1.00 58.28 81 SER A C 1
ATOM 608 O O . SER A 1 81 ? 17.462 -3.015 -23.507 1.00 58.28 81 SER A O 1
ATOM 610 N N . VAL A 1 82 ? 16.334 -4.043 -21.850 1.00 61.88 82 VAL A N 1
ATOM 611 C CA . VAL A 1 82 ? 15.172 -3.148 -21.778 1.00 61.88 82 VAL A CA 1
ATOM 612 C C . VAL A 1 82 ? 14.946 -2.745 -20.321 1.00 61.88 82 VAL A C 1
ATOM 614 O O . VAL A 1 82 ? 15.012 -3.580 -19.419 1.00 61.88 82 VAL A O 1
ATOM 617 N N . ALA A 1 83 ? 14.677 -1.462 -20.071 1.00 59.91 83 ALA A N 1
ATOM 618 C CA . ALA A 1 83 ? 14.324 -0.992 -18.736 1.00 59.91 83 ALA A CA 1
ATOM 619 C C . ALA A 1 83 ? 13.007 -1.646 -18.285 1.00 59.91 83 ALA A C 1
ATOM 621 O O . ALA A 1 83 ? 11.972 -1.480 -18.928 1.00 59.91 83 ALA A O 1
ATOM 622 N N . ARG A 1 84 ? 13.039 -2.388 -17.173 1.00 73.06 84 ARG A N 1
ATOM 623 C CA . ARG A 1 84 ? 11.827 -2.940 -16.558 1.00 73.06 84 ARG A CA 1
ATOM 624 C C . ARG A 1 84 ? 11.004 -1.799 -15.969 1.00 73.06 84 ARG A C 1
ATOM 626 O O . ARG A 1 84 ? 11.519 -1.013 -15.173 1.00 73.06 84 ARG A O 1
ATOM 633 N N . LEU A 1 85 ? 9.729 -1.727 -16.341 1.00 74.88 85 LEU A N 1
ATOM 634 C CA . LEU A 1 85 ? 8.785 -0.821 -15.702 1.00 74.88 85 LEU A CA 1
ATOM 635 C C . LEU A 1 85 ? 8.315 -1.458 -14.394 1.00 74.88 85 LEU A C 1
ATOM 637 O O . LEU A 1 85 ? 7.534 -2.410 -14.397 1.00 74.88 85 LEU A O 1
ATOM 641 N N . TYR A 1 86 ? 8.844 -0.947 -13.288 1.00 80.12 86 TYR A N 1
ATOM 642 C CA . TYR A 1 86 ? 8.390 -1.297 -11.951 1.00 80.12 86 TYR A CA 1
ATOM 643 C C . TYR A 1 86 ? 7.220 -0.404 -11.565 1.00 80.12 86 TYR A C 1
ATOM 645 O O . TYR A 1 86 ? 7.279 0.810 -11.751 1.00 80.12 86 TYR A O 1
ATOM 653 N N . VAL A 1 87 ? 6.191 -1.004 -10.985 1.00 82.75 87 VAL A N 1
ATOM 654 C CA . VAL 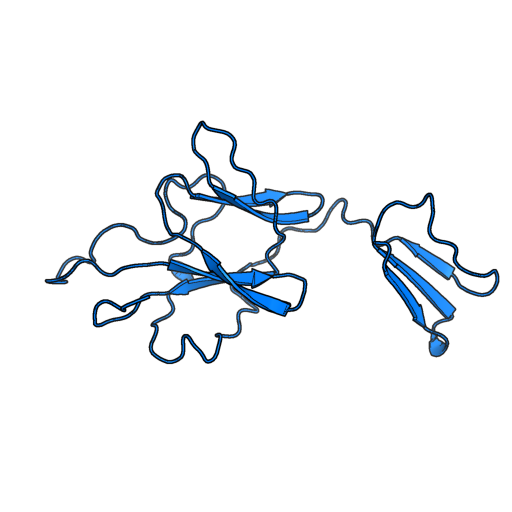A 1 87 ? 5.050 -0.309 -10.391 1.00 82.75 87 VAL A CA 1
ATOM 655 C C . VAL A 1 87 ? 4.830 -0.823 -8.975 1.00 82.75 87 VAL A C 1
ATOM 657 O O . VAL A 1 87 ? 5.294 -1.908 -8.610 1.00 82.75 87 VAL A O 1
ATOM 660 N N . VAL A 1 88 ? 4.134 -0.033 -8.166 1.00 86.12 88 VAL A N 1
ATOM 661 C CA . VAL A 1 88 ? 3.754 -0.442 -6.816 1.00 86.12 88 VAL A CA 1
ATOM 662 C C . VAL A 1 88 ? 2.338 -0.986 -6.887 1.00 86.12 88 VAL A C 1
ATOM 664 O O . VAL A 1 88 ? 1.409 -0.249 -7.201 1.00 86.12 88 VAL A O 1
ATOM 667 N N . SER A 1 89 ? 2.161 -2.268 -6.604 1.00 88.69 89 SER A N 1
ATOM 668 C CA . SER A 1 89 ? 0.830 -2.839 -6.436 1.00 88.69 89 SER A CA 1
ATOM 669 C C . SER A 1 89 ? 0.425 -2.759 -4.973 1.00 88.69 89 SER A C 1
ATOM 671 O O . SER A 1 89 ? 1.217 -3.102 -4.093 1.00 88.69 89 SER A O 1
ATOM 673 N N . VAL A 1 90 ? -0.797 -2.310 -4.705 1.00 87.56 90 VAL A N 1
ATOM 674 C CA . VAL A 1 90 ? -1.319 -2.122 -3.352 1.00 87.56 90 VAL A CA 1
ATOM 675 C C . VAL A 1 90 ? -2.690 -2.759 -3.185 1.00 87.56 90 VAL A C 1
ATOM 677 O O . VAL A 1 90 ? -3.489 -2.809 -4.117 1.00 87.56 90 VAL A O 1
ATOM 680 N N . ILE A 1 91 ? -2.967 -3.199 -1.963 1.00 84.19 91 ILE A N 1
ATOM 681 C CA . ILE A 1 91 ? -4.304 -3.521 -1.476 1.00 84.19 91 ILE A CA 1
ATOM 682 C C . ILE A 1 91 ? -4.685 -2.408 -0.513 1.00 84.19 91 ILE A C 1
ATOM 684 O O . ILE A 1 91 ? -3.989 -2.166 0.476 1.00 84.19 91 ILE A O 1
ATOM 688 N N . PHE A 1 92 ? -5.777 -1.714 -0.796 1.00 84.00 92 PHE A N 1
ATOM 689 C CA . PHE A 1 92 ? -6.322 -0.692 0.086 1.00 84.00 92 PHE A CA 1
ATOM 690 C C . PHE A 1 92 ? -7.085 -1.328 1.251 1.00 84.00 92 PHE A C 1
ATOM 692 O O . PHE A 1 92 ? -7.544 -2.466 1.187 1.00 84.00 92 PHE A O 1
ATOM 699 N N . THR A 1 93 ? -7.288 -0.574 2.329 1.00 79.75 93 THR A N 1
ATOM 700 C CA . THR A 1 93 ? -8.015 -1.066 3.521 1.00 79.75 93 THR A CA 1
ATOM 701 C C . THR A 1 93 ? -9.479 -1.451 3.277 1.00 79.75 93 THR A C 1
ATOM 703 O O . THR A 1 93 ? -10.072 -2.147 4.100 1.00 79.75 93 THR A O 1
ATOM 706 N N . ASN A 1 94 ? -10.069 -1.035 2.153 1.00 76.94 94 ASN A N 1
ATOM 707 C CA . ASN A 1 94 ? -11.397 -1.465 1.704 1.00 76.94 94 ASN A CA 1
ATOM 708 C C . ASN A 1 94 ? -11.380 -2.797 0.916 1.00 76.94 94 ASN A C 1
ATOM 710 O O . ASN A 1 94 ? -12.439 -3.233 0.470 1.00 76.94 94 ASN A O 1
ATOM 714 N N . GLY A 1 95 ? -10.209 -3.413 0.717 1.00 76.81 95 GLY A N 1
ATOM 715 C CA . GLY A 1 95 ? -10.014 -4.649 -0.047 1.00 76.81 95 GLY A CA 1
ATOM 716 C C . GLY A 1 95 ? -9.873 -4.463 -1.560 1.00 76.81 95 GLY A C 1
ATOM 717 O O . GLY A 1 95 ? -9.682 -5.443 -2.269 1.00 76.81 95 GLY A O 1
ATOM 718 N N . SER A 1 96 ? -9.966 -3.235 -2.077 1.00 82.81 96 SER A N 1
ATOM 719 C CA . SER A 1 96 ? -9.702 -2.975 -3.496 1.00 82.81 96 SER A CA 1
ATOM 720 C C . SER A 1 96 ? -8.204 -2.985 -3.801 1.00 82.81 96 SER A C 1
ATOM 722 O O . SER A 1 96 ? -7.385 -2.631 -2.950 1.00 82.81 96 SER A O 1
ATOM 724 N N . HIS A 1 97 ? -7.860 -3.372 -5.026 1.00 84.12 97 HIS A N 1
ATOM 725 C CA . HIS A 1 97 ? -6.494 -3.352 -5.533 1.00 84.12 97 HIS A CA 1
ATOM 726 C C . HIS A 1 97 ? -6.223 -2.055 -6.300 1.00 84.12 97 HIS A C 1
ATOM 728 O O . HIS A 1 97 ? -7.126 -1.468 -6.901 1.00 84.12 97 HIS A O 1
ATOM 734 N N . GLY A 1 98 ? -4.969 -1.613 -6.290 1.00 84.31 98 GLY A N 1
ATOM 735 C CA . GLY A 1 98 ? -4.517 -0.448 -7.036 1.00 84.31 98 GLY A CA 1
ATOM 736 C C . GLY A 1 98 ? -3.097 -0.618 -7.553 1.00 84.31 98 GLY A C 1
ATOM 737 O O . GLY A 1 98 ? -2.276 -1.301 -6.943 1.00 84.31 98 GLY A O 1
ATOM 738 N N . ILE A 1 99 ? -2.802 0.043 -8.671 1.00 84.25 99 ILE A N 1
ATOM 739 C CA . ILE A 1 99 ? -1.449 0.168 -9.213 1.00 84.25 99 ILE A CA 1
ATOM 740 C C . ILE A 1 99 ? -1.044 1.632 -9.088 1.00 84.25 99 ILE A C 1
ATOM 742 O O . ILE A 1 99 ? -1.705 2.520 -9.626 1.00 84.25 99 ILE A O 1
ATOM 746 N N . LEU A 1 100 ? 0.042 1.880 -8.367 1.00 82.25 100 LEU A N 1
ATOM 747 C CA . LEU A 1 100 ? 0.597 3.204 -8.143 1.00 82.25 100 LEU A CA 1
ATOM 748 C C . LEU A 1 100 ? 1.901 3.361 -8.928 1.00 82.25 100 LEU A C 1
ATOM 750 O O . LEU A 1 100 ? 2.692 2.424 -9.084 1.00 82.25 100 LEU A O 1
ATOM 754 N N . ASP A 1 101 ? 2.117 4.579 -9.414 1.00 76.06 101 ASP A N 1
ATOM 755 C CA . ASP A 1 101 ? 3.330 4.975 -10.125 1.00 76.06 101 ASP A CA 1
ATOM 756 C C . ASP A 1 101 ? 4.564 4.837 -9.214 1.00 76.06 101 ASP A C 1
ATOM 758 O O . ASP A 1 101 ? 4.547 5.234 -8.048 1.00 76.06 101 ASP A O 1
ATOM 762 N N . ASN A 1 102 ? 5.661 4.309 -9.757 1.00 78.31 102 ASN A N 1
ATOM 763 C CA . ASN A 1 102 ? 6.944 4.201 -9.066 1.00 78.31 102 ASN A CA 1
ATOM 764 C C . ASN A 1 102 ? 7.866 5.384 -9.410 1.00 78.31 102 ASN A C 1
ATOM 766 O O . ASN A 1 102 ? 9.015 5.231 -9.839 1.00 78.31 102 ASN A O 1
ATOM 770 N N . ASN A 1 103 ? 7.349 6.598 -9.255 1.00 74.12 103 ASN A N 1
ATOM 771 C CA . ASN A 1 103 ? 8.127 7.803 -9.503 1.00 74.12 103 ASN A CA 1
ATOM 772 C C . ASN A 1 103 ? 9.114 8.065 -8.350 1.00 74.12 103 ASN A C 1
ATOM 774 O O . ASN A 1 103 ? 8.867 7.716 -7.198 1.00 74.12 103 ASN A O 1
ATOM 778 N N . ARG A 1 104 ? 10.214 8.770 -8.635 1.00 74.38 104 ARG A N 1
ATOM 779 C CA . ARG A 1 104 ? 11.209 9.208 -7.643 1.00 74.38 104 ARG A CA 1
ATOM 780 C C . ARG A 1 104 ? 10.668 10.138 -6.553 1.00 74.38 104 ARG A C 1
ATOM 782 O O . ARG A 1 104 ? 11.285 10.313 -5.507 1.00 74.38 104 ARG A O 1
ATOM 789 N N . ALA A 1 105 ? 9.548 10.790 -6.832 1.00 72.94 105 ALA A N 1
ATOM 790 C CA . ALA A 1 105 ? 8.848 11.642 -5.882 1.00 72.94 105 ALA A CA 1
ATOM 791 C C . ALA A 1 105 ? 7.814 10.871 -5.042 1.00 72.94 105 ALA A C 1
ATOM 793 O O . ALA A 1 105 ? 7.245 11.440 -4.120 1.00 72.94 105 ALA A O 1
ATOM 794 N N . ALA A 1 106 ? 7.511 9.614 -5.371 1.00 76.12 106 ALA A N 1
ATOM 795 C CA . ALA A 1 106 ? 6.504 8.843 -4.661 1.00 76.12 106 ALA A CA 1
ATOM 796 C C . ALA A 1 106 ? 7.096 8.185 -3.408 1.00 76.12 106 ALA A C 1
ATOM 798 O O . ALA A 1 106 ? 8.222 7.688 -3.433 1.00 76.12 106 ALA A O 1
ATOM 799 N N . GLN A 1 107 ? 6.329 8.170 -2.320 1.00 81.56 107 GLN A N 1
ATOM 800 C CA . GLN A 1 107 ? 6.713 7.565 -1.048 1.00 81.56 107 GLN A CA 1
ATOM 801 C C . GLN A 1 107 ? 5.542 6.797 -0.436 1.00 81.56 107 GLN A C 1
ATOM 803 O O . GLN A 1 107 ? 4.388 7.193 -0.579 1.00 81.56 107 GLN A O 1
ATOM 808 N N . ILE A 1 108 ? 5.849 5.729 0.299 1.00 85.12 108 ILE A N 1
ATOM 809 C CA . ILE A 1 108 ? 4.926 5.118 1.259 1.00 85.12 108 ILE A CA 1
ATOM 810 C C . ILE A 1 108 ? 5.467 5.411 2.654 1.00 85.12 108 ILE A C 1
ATOM 812 O O . ILE A 1 108 ? 6.601 5.042 2.973 1.00 85.12 108 ILE A O 1
ATOM 816 N N . ILE A 1 109 ? 4.669 6.091 3.475 1.00 85.44 109 ILE A N 1
ATOM 817 C CA . ILE A 1 109 ? 5.053 6.481 4.836 1.00 85.44 109 ILE A CA 1
ATOM 818 C C . ILE A 1 109 ? 4.060 5.948 5.863 1.00 85.44 109 ILE A C 1
ATOM 820 O O . ILE A 1 109 ? 2.900 5.688 5.542 1.00 85.44 109 ILE A O 1
ATOM 824 N N . TRP A 1 110 ? 4.515 5.810 7.106 1.00 84.62 110 TRP A N 1
ATOM 825 C CA . TRP A 1 110 ? 3.646 5.500 8.235 1.00 84.62 110 TRP A CA 1
ATOM 826 C C . TRP A 1 110 ? 2.962 6.764 8.781 1.00 84.62 110 TRP A C 1
ATOM 828 O O . TRP A 1 110 ? 3.632 7.694 9.226 1.00 84.62 110 TRP A O 1
ATOM 838 N N . ASP A 1 111 ? 1.629 6.783 8.780 1.00 81.62 111 ASP A N 1
ATOM 839 C CA . ASP A 1 111 ? 0.796 7.786 9.444 1.00 81.62 111 ASP A CA 1
ATOM 840 C C . ASP A 1 111 ? 0.148 7.167 10.693 1.00 81.62 111 ASP A C 1
ATOM 842 O O . ASP A 1 111 ? -0.576 6.174 10.614 1.00 81.62 111 ASP A O 1
ATOM 846 N N . GLU A 1 112 ? 0.365 7.767 11.866 1.00 79.06 112 GLU A N 1
ATOM 847 C CA . GLU A 1 112 ? -0.116 7.219 13.145 1.00 79.06 112 GLU A CA 1
ATOM 848 C C . GLU A 1 112 ? -1.645 7.123 13.271 1.00 79.06 112 GLU A C 1
ATOM 850 O O . GLU A 1 112 ? -2.131 6.482 14.204 1.00 79.06 112 GLU A O 1
ATOM 855 N N . SER A 1 113 ? -2.393 7.778 12.378 1.00 74.81 113 SER A N 1
ATOM 856 C CA . SER A 1 113 ? -3.857 7.840 12.363 1.00 74.81 113 SER A CA 1
ATOM 857 C C . SER A 1 113 ? -4.503 7.090 11.196 1.00 74.81 113 SER A C 1
ATOM 859 O O . SER A 1 113 ? -5.709 6.841 11.226 1.00 74.81 113 SER A O 1
ATOM 861 N N . LEU A 1 114 ? -3.741 6.736 10.161 1.00 75.81 114 LEU A N 1
ATOM 862 C CA . LEU A 1 114 ? -4.252 6.076 8.953 1.00 75.81 114 LEU A CA 1
ATOM 863 C C . LEU A 1 114 ? -3.490 4.797 8.586 1.00 75.81 114 LEU A C 1
ATOM 865 O O . LEU A 1 114 ? -3.937 4.071 7.701 1.00 75.81 114 LEU A O 1
ATOM 869 N N . GLY A 1 115 ? -2.380 4.494 9.259 1.00 82.44 115 GLY A N 1
ATOM 870 C CA . GLY A 1 115 ? -1.463 3.426 8.872 1.00 82.44 115 GLY A CA 1
ATOM 871 C C . GLY A 1 115 ? -0.579 3.850 7.700 1.00 82.44 115 GLY A C 1
ATOM 872 O O . GLY A 1 115 ? -0.225 5.021 7.573 1.00 82.44 115 GLY A O 1
ATOM 873 N N . TYR A 1 116 ? -0.209 2.910 6.832 1.00 85.75 116 TYR A N 1
ATOM 874 C CA . TYR A 1 116 ? 0.570 3.250 5.645 1.00 85.75 116 TYR A CA 1
ATOM 875 C C . TYR A 1 116 ? -0.242 4.086 4.663 1.00 85.75 116 TYR A C 1
ATOM 877 O O . TYR A 1 116 ? -1.377 3.743 4.341 1.00 85.75 116 TYR A O 1
ATOM 885 N N . VAL A 1 117 ? 0.360 5.162 4.162 1.00 84.50 117 VAL A N 1
ATOM 886 C CA . VAL A 1 117 ? -0.242 6.033 3.150 1.00 84.50 117 VAL A CA 1
ATOM 887 C C . VAL A 1 117 ? 0.714 6.246 1.988 1.00 84.50 117 VAL A C 1
ATOM 889 O O . VAL A 1 117 ? 1.925 6.378 2.182 1.00 84.50 117 VAL A O 1
ATOM 892 N N . TYR A 1 118 ? 0.160 6.294 0.778 1.00 79.50 118 TYR A N 1
ATOM 893 C CA . TYR A 1 118 ? 0.895 6.724 -0.405 1.00 79.50 118 TYR A CA 1
ATOM 894 C C . TYR A 1 118 ? 0.944 8.248 -0.467 1.00 79.50 118 TYR A C 1
ATOM 896 O O . TYR A 1 118 ? -0.067 8.924 -0.304 1.00 79.50 118 TYR A O 1
ATOM 904 N N . LEU A 1 119 ? 2.118 8.799 -0.737 1.00 72.75 119 LEU A N 1
ATOM 905 C CA . LEU A 1 119 ? 2.323 10.215 -0.982 1.00 72.75 119 LEU A CA 1
ATOM 906 C C . LEU A 1 119 ? 2.990 10.382 -2.337 1.00 72.75 119 LEU A C 1
ATOM 908 O O . LEU A 1 119 ? 4.073 9.854 -2.580 1.00 72.75 119 LEU A O 1
ATOM 912 N N . ARG A 1 120 ? 2.369 11.157 -3.223 1.00 65.50 120 ARG A N 1
ATOM 913 C CA . ARG A 1 120 ? 2.974 11.532 -4.499 1.00 65.50 120 ARG A CA 1
ATOM 914 C C . ARG A 1 120 ? 3.628 12.893 -4.336 1.00 65.50 120 ARG A C 1
ATOM 916 O O . ARG A 1 120 ? 3.004 13.889 -4.685 1.00 65.50 120 ARG A O 1
ATOM 923 N N . GLN A 1 121 ? 4.836 12.947 -3.767 1.00 60.84 121 GLN A N 1
ATOM 924 C CA . GLN A 1 121 ? 5.583 14.198 -3.675 1.00 60.84 121 GLN A CA 1
ATOM 925 C C . GLN A 1 121 ? 7.002 14.136 -3.131 1.00 60.84 121 GLN A C 1
ATOM 927 O O . GLN A 1 121 ? 7.261 13.672 -2.023 1.00 60.84 121 GLN A O 1
ATOM 932 N N . LYS A 1 122 ? 7.864 14.849 -3.849 1.00 48.56 122 LYS A N 1
ATOM 933 C CA . LYS A 1 122 ? 8.923 15.645 -3.257 1.00 48.56 122 LYS A CA 1
ATOM 934 C C . LYS A 1 122 ? 8.621 17.090 -3.678 1.00 48.56 122 LYS A C 1
ATOM 936 O O . LYS A 1 122 ? 8.629 17.378 -4.870 1.00 48.56 122 LYS A O 1
ATOM 941 N N . ASP A 1 123 ? 8.251 17.938 -2.720 1.00 45.06 123 ASP A N 1
ATOM 942 C CA . ASP A 1 123 ? 8.185 19.410 -2.827 1.00 45.06 123 ASP A CA 1
ATOM 943 C C . ASP A 1 123 ? 6.952 20.115 -3.480 1.00 45.06 123 ASP A C 1
ATOM 945 O O . ASP A 1 123 ? 6.958 21.344 -3.521 1.00 45.06 123 ASP A O 1
ATOM 949 N N . LEU A 1 124 ? 5.884 19.441 -3.954 1.00 40.50 124 LEU A N 1
ATOM 950 C CA . LEU A 1 124 ? 4.690 20.086 -4.580 1.00 40.50 124 LEU A CA 1
ATOM 951 C C . LEU A 1 124 ? 3.329 19.365 -4.378 1.00 40.50 124 LEU A C 1
ATOM 953 O O . LEU A 1 124 ? 3.045 18.370 -5.045 1.00 40.50 124 LEU A O 1
ATOM 957 N N . ASP A 1 125 ? 2.482 19.908 -3.496 1.00 41.75 125 ASP A N 1
ATOM 958 C CA . ASP A 1 125 ? 1.232 19.364 -2.915 1.00 41.75 125 ASP A CA 1
ATOM 959 C C . ASP A 1 125 ? 0.193 18.706 -3.874 1.00 41.75 125 ASP A C 1
ATOM 961 O O . ASP A 1 125 ? -0.802 19.317 -4.251 1.00 41.75 125 ASP A O 1
ATOM 965 N N . VAL A 1 126 ? 0.335 17.413 -4.197 1.00 42.66 126 VAL A N 1
ATOM 966 C CA . VAL A 1 126 ? -0.763 16.496 -4.568 1.00 42.66 126 VAL A CA 1
ATOM 967 C C . VAL A 1 126 ? -0.838 15.324 -3.577 1.00 42.66 126 VAL A C 1
ATOM 969 O O . VAL A 1 126 ? -0.021 14.401 -3.604 1.00 42.66 126 VAL A O 1
ATOM 972 N N . TYR A 1 127 ? -1.840 15.362 -2.695 1.00 53.03 127 TYR A N 1
ATOM 973 C CA . TYR A 1 127 ? -2.090 14.353 -1.661 1.00 53.03 127 TYR A CA 1
ATOM 974 C C . TYR A 1 127 ? -3.221 13.412 -2.077 1.00 53.03 127 TYR A C 1
ATOM 976 O O . TYR A 1 127 ? -4.391 13.784 -2.015 1.00 53.03 127 TYR A O 1
ATOM 984 N N . ILE A 1 128 ? -2.895 12.170 -2.425 1.00 55.69 128 ILE A N 1
ATOM 985 C CA . ILE A 1 128 ? -3.871 11.075 -2.358 1.00 55.69 128 ILE A CA 1
ATOM 986 C C . ILE A 1 128 ? -3.577 10.331 -1.060 1.00 55.69 128 ILE A C 1
ATOM 988 O O . ILE A 1 128 ? -2.737 9.443 -1.029 1.00 55.69 128 ILE A O 1
ATOM 992 N N . LYS A 1 129 ? -4.209 10.749 0.043 1.00 64.25 129 LYS A N 1
ATOM 993 C CA . LYS A 1 129 ? -3.991 10.159 1.373 1.00 64.25 129 LYS A CA 1
ATOM 994 C C . LYS A 1 129 ? -4.855 8.907 1.551 1.00 64.25 129 LYS A C 1
ATOM 996 O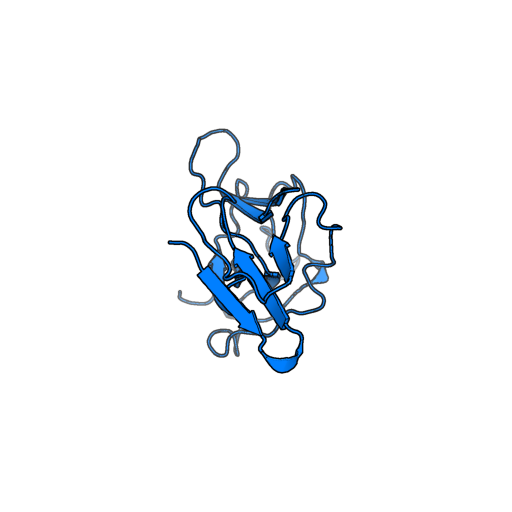 O . LYS A 1 129 ? -5.796 8.896 2.343 1.00 64.25 129 LYS A O 1
ATOM 1001 N N . GLU A 1 130 ? -4.556 7.874 0.775 1.00 72.56 130 GLU A N 1
ATOM 1002 C CA . GLU A 1 130 ? -5.246 6.584 0.844 1.00 72.56 130 GLU A CA 1
ATOM 1003 C C . GLU A 1 130 ? -4.478 5.594 1.719 1.00 72.56 130 GLU A C 1
ATOM 1005 O O . GLU A 1 130 ? -3.256 5.479 1.631 1.00 72.56 130 GLU A O 1
ATOM 1010 N N . SER A 1 131 ? -5.216 4.898 2.588 1.00 82.81 131 SER A N 1
ATOM 1011 C CA . SER A 1 131 ? -4.659 3.920 3.521 1.00 82.81 131 SER A CA 1
ATOM 1012 C C . SER A 1 131 ? -4.428 2.580 2.823 1.00 82.81 131 SER A C 1
ATOM 1014 O O . SER A 1 131 ? -5.367 1.964 2.300 1.00 82.81 131 SER A O 1
ATOM 1016 N N . ILE A 1 132 ? -3.177 2.134 2.845 1.00 86.81 132 ILE A N 1
ATOM 1017 C 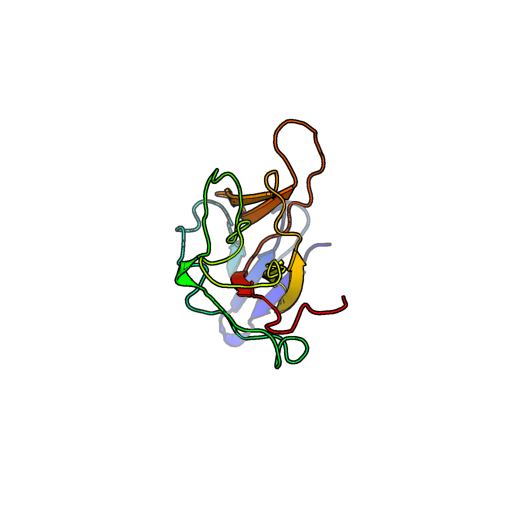CA . ILE A 1 132 ? -2.706 0.879 2.267 1.00 86.81 132 ILE A CA 1
ATOM 1018 C C . ILE A 1 132 ? -2.725 -0.190 3.356 1.00 86.81 132 ILE A C 1
ATOM 1020 O O . ILE A 1 132 ? -2.250 0.052 4.461 1.00 86.81 132 ILE A O 1
ATOM 1024 N N . TYR A 1 133 ? -3.261 -1.362 3.025 1.00 84.00 133 TYR A N 1
ATOM 1025 C CA . TYR A 1 133 ? -3.250 -2.565 3.854 1.00 84.00 133 TYR A CA 1
ATOM 1026 C C . TYR A 1 133 ? -2.072 -3.493 3.526 1.00 84.00 133 TYR A C 1
ATOM 1028 O O . TYR A 1 133 ? -1.441 -4.021 4.436 1.00 84.00 133 TYR A O 1
ATOM 1036 N N . ALA A 1 134 ? -1.754 -3.670 2.242 1.00 85.81 134 ALA A N 1
ATOM 1037 C CA . ALA A 1 134 ? -0.606 -4.451 1.783 1.00 85.81 134 ALA A CA 1
ATOM 1038 C C . ALA A 1 134 ? -0.008 -3.827 0.516 1.00 85.81 134 ALA A C 1
ATOM 1040 O O . ALA A 1 134 ? -0.733 -3.207 -0.262 1.00 85.81 134 ALA A O 1
ATOM 1041 N N . ALA A 1 135 ? 1.293 -3.990 0.287 1.00 89.50 135 ALA A N 1
ATOM 1042 C CA . ALA A 1 135 ? 1.958 -3.482 -0.913 1.00 89.50 135 ALA A CA 1
ATOM 1043 C C . ALA A 1 135 ? 3.078 -4.406 -1.386 1.00 89.50 135 ALA A C 1
ATOM 1045 O O . ALA A 1 135 ? 3.719 -5.090 -0.589 1.00 89.50 135 ALA A O 1
ATOM 1046 N N . ASN A 1 136 ? 3.341 -4.385 -2.691 1.00 90.25 136 ASN A N 1
ATOM 1047 C CA . ASN A 1 136 ? 4.435 -5.120 -3.302 1.00 90.25 136 ASN A CA 1
ATOM 1048 C C . ASN A 1 136 ? 4.958 -4.394 -4.547 1.00 90.25 136 ASN A C 1
ATOM 1050 O O . ASN A 1 136 ? 4.200 -3.763 -5.286 1.00 90.25 136 ASN A O 1
ATOM 1054 N N . CYS A 1 137 ? 6.255 -4.515 -4.807 1.00 88.81 137 CYS A N 1
ATOM 1055 C CA . CYS A 1 137 ? 6.835 -4.086 -6.070 1.00 88.81 137 CYS A CA 1
ATOM 1056 C C . CYS A 1 137 ? 6.586 -5.146 -7.132 1.00 88.81 137 CYS A C 1
ATOM 1058 O O . CYS A 1 137 ? 6.909 -6.317 -6.931 1.00 88.81 137 CYS A O 1
ATOM 1060 N N . VAL A 1 138 ? 6.053 -4.737 -8.280 1.00 87.06 138 VAL A N 1
ATOM 1061 C CA . VAL A 1 138 ? 5.805 -5.648 -9.398 1.00 87.06 138 VAL A CA 1
ATOM 1062 C C . VAL A 1 138 ? 6.348 -5.085 -10.703 1.00 87.06 138 VAL A C 1
ATOM 1064 O O . VAL A 1 138 ? 6.424 -3.872 -10.889 1.00 87.06 138 VAL A O 1
ATOM 1067 N N . TYR A 1 139 ? 6.743 -5.968 -11.615 1.00 83.06 139 TYR A N 1
ATOM 1068 C CA . TYR A 1 139 ? 7.133 -5.595 -12.974 1.00 83.06 139 TYR A CA 1
ATOM 1069 C C . TYR A 1 139 ? 6.685 -6.650 -13.978 1.00 83.06 139 TYR A C 1
ATOM 1071 O O . TYR A 1 139 ? 6.610 -7.840 -13.663 1.00 83.06 139 TYR A O 1
ATOM 1079 N N . TYR A 1 140 ? 6.448 -6.221 -15.213 1.00 78.12 140 TYR A N 1
ATOM 1080 C CA . TYR A 1 140 ? 6.183 -7.126 -16.326 1.00 78.12 140 TYR A CA 1
ATOM 1081 C C . TYR A 1 140 ? 7.497 -7.471 -17.040 1.00 78.12 140 TYR A C 1
ATOM 1083 O O . TYR A 1 140 ? 8.197 -6.551 -17.474 1.00 78.12 140 TYR A O 1
ATOM 1091 N N . PRO A 1 141 ? 7.856 -8.762 -17.170 1.00 67.56 141 PRO A N 1
ATOM 1092 C CA . PRO A 1 141 ? 9.132 -9.184 -17.753 1.00 67.56 141 PRO A CA 1
ATOM 1093 C C . PRO A 1 141 ? 9.362 -8.698 -19.187 1.00 67.56 141 PRO A C 1
ATOM 1095 O O . PRO A 1 141 ? 10.496 -8.381 -19.534 1.00 67.56 141 PRO A O 1
ATOM 1098 N N . ASP A 1 142 ? 8.292 -8.590 -19.976 1.00 66.62 142 ASP A N 1
ATOM 1099 C CA . ASP A 1 142 ? 8.358 -8.271 -21.407 1.00 66.62 142 ASP A CA 1
ATOM 1100 C C . ASP A 1 142 ? 8.147 -6.776 -21.710 1.00 66.62 142 ASP A C 1
ATOM 1102 O O . ASP A 1 142 ? 8.001 -6.394 -22.867 1.00 66.62 142 ASP A O 1
ATOM 1106 N N . GLY A 1 143 ? 8.126 -5.916 -20.681 1.00 56.50 143 GLY A N 1
ATOM 1107 C CA . GLY A 1 143 ? 7.743 -4.509 -20.828 1.00 56.50 143 GLY A CA 1
ATOM 1108 C C . GLY A 1 143 ? 6.233 -4.386 -21.036 1.00 56.50 143 GLY A C 1
ATOM 1109 O O . GLY A 1 143 ? 5.747 -4.316 -22.159 1.00 56.50 143 GLY A O 1
ATOM 1110 N N . GLY A 1 144 ? 5.480 -4.423 -19.937 1.00 48.00 144 GLY A N 1
ATOM 1111 C CA . GLY A 1 144 ? 4.016 -4.428 -19.973 1.00 48.00 144 GLY A CA 1
ATOM 1112 C C . GLY A 1 144 ? 3.434 -3.174 -20.627 1.00 48.00 144 GLY A C 1
ATOM 1113 O O . GLY A 1 144 ? 3.905 -2.065 -20.376 1.00 48.00 144 GLY A O 1
ATOM 1114 N N . ASN A 1 145 ? 2.387 -3.362 -21.432 1.00 44.53 145 ASN A N 1
ATOM 1115 C CA . ASN A 1 145 ? 1.501 -2.284 -21.864 1.00 44.53 145 ASN A CA 1
ATOM 1116 C C . ASN A 1 145 ? 0.432 -2.104 -20.778 1.00 44.53 145 ASN A C 1
ATOM 1118 O O . ASN A 1 145 ? -0.285 -3.059 -20.479 1.00 44.53 145 ASN A O 1
ATOM 1122 N N . PHE A 1 146 ? 0.377 -0.916 -20.176 1.00 46.97 146 PHE A N 1
ATOM 1123 C CA . PHE A 1 146 ? -0.662 -0.518 -19.223 1.00 46.97 146 PHE A CA 1
ATOM 1124 C C . PHE A 1 146 ? -1.853 0.099 -19.954 1.00 46.97 146 PHE A C 1
ATOM 1126 O O . PHE A 1 146 ? -1.608 0.853 -20.926 1.00 46.97 146 PHE A O 1
#

Secondary structure (DSSP, 8-state):
--EEEEETTTTEEEEES-TTT----TTSEEEE---TTPPP--TTTT----GGGTTSEE-GGG---SS-S-SS--S--TT-SS---EEEEEEETTS-EEEE---TTEEEEEETTTEEEEEE-SSS-B---PEEEEEEEEE-TT----

Radius of gyration: 18.97 Å; Cα contacts (8 Å, |Δi|>4): 272; chains: 1; bounding box: 51×33×48 Å

pLDDT: mean 71.41, std 12.7, range [37.94, 90.25]

Nearest PDB structures (foldseek):
  5kzf-assembly2_I  TM=5.055E-01  e=5.605E+00  Mycobacterium tuberculosis H37Ra
  7x8t-assembly2_E  TM=3.586E-01  e=8.402E+00  Homo sapiens

Foldseek 3Di:
DWDWDADPPQLAIETDDDPPPDDDDPRHDYDYPQLAQDDADQQAPPDDDDPVCVQKDWDAVQQDADPAQWRGDQAADVPDPDRWQKWKWFQFPVRDIDTHHGHSAWHWYQDSRQGTAIDRGDPDDDDPGTRTNHMTIITRPVHDDD